Protein AF-A0A453IK29-F1 (afdb_monomer_lite)

Structure (mmCIF, N/CA/C/O backbone):
data_AF-A0A453IK29-F1
#
_entry.id   AF-A0A453IK29-F1
#
loop_
_atom_site.group_PDB
_atom_site.id
_atom_site.type_symbol
_atom_site.label_atom_id
_atom_site.label_alt_id
_atom_site.label_comp_id
_atom_site.label_asym_id
_atom_site.label_entity_id
_atom_site.label_seq_id
_atom_site.pdbx_PDB_ins_code
_atom_site.Cartn_x
_atom_site.Cartn_y
_atom_site.Cartn_z
_atom_site.occupancy
_atom_site.B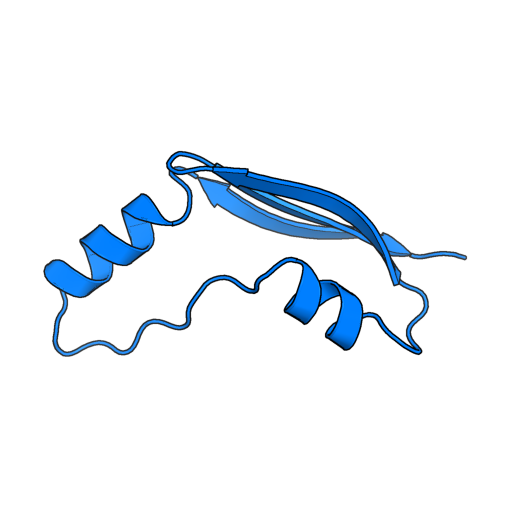_iso_or_equiv
_atom_site.auth_seq_id
_atom_site.auth_comp_id
_atom_site.auth_asym_id
_atom_site.auth_atom_id
_atom_site.pdbx_PDB_model_num
ATOM 1 N N . ALA A 1 1 ? -1.184 6.597 15.293 1.00 94.31 1 ALA A N 1
ATOM 2 C CA . ALA A 1 1 ? -0.217 5.582 14.805 1.00 94.31 1 ALA A CA 1
ATOM 3 C C . ALA A 1 1 ? -0.093 5.680 13.285 1.00 94.31 1 ALA A C 1
ATOM 5 O O . ALA A 1 1 ? -0.976 6.268 12.670 1.00 94.31 1 ALA A O 1
ATOM 6 N N . ARG A 1 2 ? 0.978 5.147 12.682 1.00 96.38 2 ARG A N 1
ATOM 7 C CA . ARG A 1 2 ? 1.155 5.121 11.220 1.00 96.38 2 ARG A CA 1
ATOM 8 C C . ARG A 1 2 ? 1.697 3.773 10.755 1.00 96.38 2 ARG A C 1
ATOM 10 O O . ARG A 1 2 ? 2.485 3.169 11.478 1.00 96.38 2 ARG A O 1
ATOM 17 N N . VAL A 1 3 ? 1.317 3.365 9.551 1.00 97.31 3 VAL A N 1
ATOM 18 C CA . VAL A 1 3 ? 1.914 2.253 8.807 1.00 97.31 3 VAL A CA 1
ATOM 19 C C . VAL A 1 3 ? 2.579 2.841 7.572 1.00 97.31 3 VAL A C 1
ATOM 21 O O . VAL A 1 3 ? 1.959 3.628 6.859 1.00 97.31 3 VAL A O 1
ATOM 24 N N . VAL A 1 4 ? 3.841 2.486 7.344 1.00 97.69 4 VAL A N 1
ATOM 25 C CA . VAL A 1 4 ? 4.611 2.922 6.177 1.00 97.69 4 VAL A CA 1
ATOM 26 C C . VAL A 1 4 ? 5.148 1.684 5.480 1.00 97.69 4 VAL A C 1
ATOM 28 O O . VAL A 1 4 ? 5.844 0.883 6.101 1.00 97.69 4 VAL A O 1
ATOM 31 N N . ILE A 1 5 ? 4.820 1.538 4.200 1.00 96.44 5 ILE A N 1
ATOM 32 C CA . ILE A 1 5 ? 5.407 0.539 3.310 1.00 96.44 5 ILE A CA 1
ATOM 33 C C . ILE A 1 5 ? 6.250 1.312 2.307 1.00 96.44 5 ILE A C 1
ATOM 35 O O . ILE A 1 5 ? 5.729 2.176 1.606 1.00 96.44 5 ILE A O 1
ATOM 39 N N . PHE A 1 6 ? 7.544 1.024 2.270 1.00 95.88 6 PHE A N 1
ATOM 40 C CA . PHE A 1 6 ? 8.503 1.745 1.448 1.00 95.88 6 PHE A CA 1
ATOM 41 C C . PHE A 1 6 ? 9.438 0.761 0.757 1.00 95.88 6 PHE A C 1
ATOM 43 O O . PHE A 1 6 ? 9.936 -0.169 1.394 1.00 95.88 6 PHE A O 1
ATOM 50 N N . LEU A 1 7 ? 9.684 1.002 -0.526 1.00 94.56 7 LEU A N 1
ATOM 51 C CA . LEU A 1 7 ? 10.749 0.355 -1.272 1.00 94.56 7 LEU A CA 1
ATOM 52 C C . LEU A 1 7 ? 11.429 1.387 -2.169 1.00 94.56 7 LEU A C 1
ATOM 54 O O . LEU A 1 7 ? 10.803 1.986 -3.053 1.00 94.56 7 LEU A O 1
ATOM 58 N N . ASP A 1 8 ? 12.721 1.581 -1.931 1.00 89.94 8 ASP A N 1
ATOM 59 C CA . ASP A 1 8 ? 13.565 2.378 -2.799 1.00 89.94 8 ASP A CA 1
ATOM 60 C C . ASP A 1 8 ? 13.709 1.680 -4.158 1.00 89.94 8 ASP A C 1
ATOM 62 O O . ASP A 1 8 ? 13.722 0.455 -4.262 1.00 89.94 8 ASP A O 1
ATOM 66 N N . GLN A 1 9 ? 13.748 2.461 -5.237 1.00 92.31 9 GLN A N 1
ATOM 67 C CA . GLN A 1 9 ? 13.737 1.947 -6.615 1.00 92.31 9 GLN A CA 1
ATOM 68 C C . GLN A 1 9 ? 12.441 1.218 -7.024 1.00 92.31 9 GLN A C 1
ATOM 70 O O . GLN A 1 9 ? 12.404 0.584 -8.078 1.00 92.31 9 GLN A O 1
ATOM 75 N N . GLY A 1 10 ? 11.376 1.335 -6.221 1.00 92.25 10 GLY A N 1
ATOM 76 C CA . GLY A 1 10 ? 10.013 0.948 -6.581 1.00 92.25 10 GLY A CA 1
ATOM 77 C C . GLY A 1 10 ? 9.872 -0.493 -7.070 1.00 92.25 10 GLY A C 1
ATOM 78 O O . GLY A 1 10 ? 10.573 -1.405 -6.639 1.00 92.25 10 GLY A O 1
ATOM 79 N N . ARG A 1 11 ? 8.937 -0.725 -7.996 1.00 92.62 11 ARG A N 1
ATOM 80 C CA . ARG A 1 11 ? 8.696 -2.070 -8.553 1.00 92.62 11 ARG A CA 1
ATOM 81 C C . ARG A 1 11 ? 9.805 -2.553 -9.489 1.00 92.62 11 ARG A C 1
ATOM 83 O O . ARG A 1 11 ? 9.881 -3.751 -9.774 1.00 92.62 11 ARG A O 1
ATOM 90 N N . GLN A 1 12 ? 10.662 -1.655 -9.977 1.00 90.19 12 GLN A N 1
ATOM 91 C CA . GLN A 1 12 ? 11.749 -2.025 -10.879 1.00 90.19 12 GLN A CA 1
ATOM 92 C C . GLN A 1 12 ? 12.754 -2.960 -10.192 1.00 90.19 12 GLN A C 1
ATOM 94 O O . GLN A 1 12 ? 13.184 -3.940 -10.808 1.00 90.19 12 GLN A O 1
ATOM 99 N N . SER A 1 13 ? 13.075 -2.712 -8.918 1.00 89.88 13 SER A N 1
ATOM 100 C CA . SER A 1 13 ? 13.990 -3.565 -8.151 1.00 89.8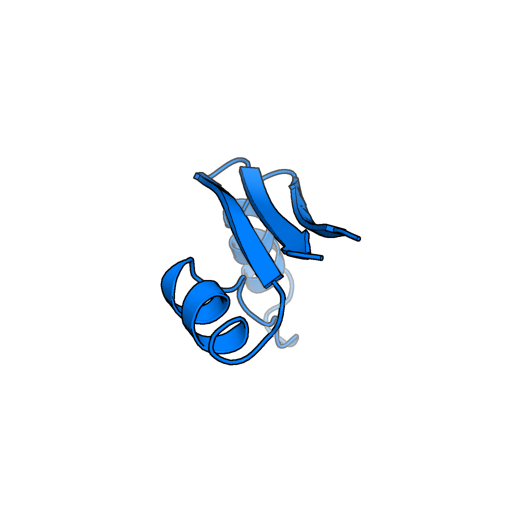8 13 SER A CA 1
ATOM 101 C C . SER A 1 13 ? 13.424 -4.974 -7.942 1.00 89.88 13 SER A C 1
ATOM 103 O O . SER A 1 13 ? 14.135 -5.953 -8.162 1.00 89.88 13 SER A O 1
ATOM 105 N N . LEU A 1 14 ? 12.123 -5.120 -7.655 1.00 89.31 14 LEU A N 1
ATOM 106 C CA . LEU A 1 14 ? 11.463 -6.438 -7.598 1.00 89.31 14 LEU A CA 1
ATOM 107 C C . LEU A 1 14 ? 11.553 -7.193 -8.926 1.00 89.31 14 LEU A C 1
ATOM 109 O O . LEU A 1 14 ? 11.839 -8.393 -8.946 1.00 89.31 14 LEU A O 1
ATOM 113 N N . ALA A 1 15 ? 11.305 -6.507 -10.043 1.00 89.38 15 ALA A N 1
ATOM 114 C CA . ALA A 1 15 ? 11.395 -7.118 -11.365 1.00 89.38 15 ALA A CA 1
ATOM 115 C C . ALA A 1 15 ? 12.832 -7.556 -11.701 1.00 89.38 15 ALA A C 1
ATOM 117 O O . ALA A 1 15 ? 13.029 -8.558 -12.392 1.00 89.38 15 ALA A O 1
ATOM 118 N N . GLN A 1 16 ? 13.843 -6.829 -11.220 1.00 91.25 16 GLN A N 1
ATOM 119 C CA . GLN A 1 16 ? 15.243 -7.235 -11.327 1.00 91.25 16 GLN A CA 1
ATOM 120 C C . GLN A 1 16 ? 15.543 -8.458 -10.451 1.00 91.25 16 GLN A C 1
ATOM 122 O O . GLN A 1 16 ? 16.003 -9.466 -10.984 1.00 91.25 16 GLN A O 1
ATOM 127 N N . HIS A 1 17 ? 15.192 -8.430 -9.163 1.00 90.12 17 HIS A N 1
ATOM 128 C CA . HIS A 1 17 ? 15.437 -9.550 -8.250 1.00 90.12 17 HIS A CA 1
ATOM 129 C C . HIS A 1 17 ? 14.783 -10.855 -8.711 1.00 90.12 17 HIS A C 1
ATOM 131 O O . HIS A 1 17 ? 15.410 -11.910 -8.621 1.00 90.12 17 HIS A O 1
ATOM 137 N N . ARG A 1 18 ? 13.568 -10.790 -9.273 1.00 92.19 18 ARG A N 1
ATOM 138 C CA . ARG A 1 18 ? 12.882 -11.960 -9.841 1.00 92.19 18 ARG A CA 1
ATOM 139 C C . ARG A 1 18 ? 13.608 -12.536 -11.060 1.00 92.19 18 ARG A C 1
ATOM 141 O O . ARG A 1 18 ? 13.610 -13.747 -11.243 1.00 92.19 18 ARG A O 1
ATOM 148 N N . ARG A 1 19 ? 14.223 -11.689 -11.894 1.00 92.94 19 ARG A N 1
ATOM 149 C CA . ARG A 1 19 ? 15.034 -12.150 -13.035 1.00 92.94 19 ARG A CA 1
ATOM 150 C C . ARG A 1 19 ? 16.342 -12.792 -12.582 1.00 92.94 19 ARG A C 1
ATOM 152 O O . ARG A 1 19 ? 16.763 -13.773 -13.180 1.00 92.94 19 ARG A O 1
ATOM 159 N N . GLU A 1 20 ? 16.971 -12.236 -11.551 1.00 95.38 20 GLU A N 1
ATOM 160 C CA . GLU A 1 20 ? 18.247 -12.725 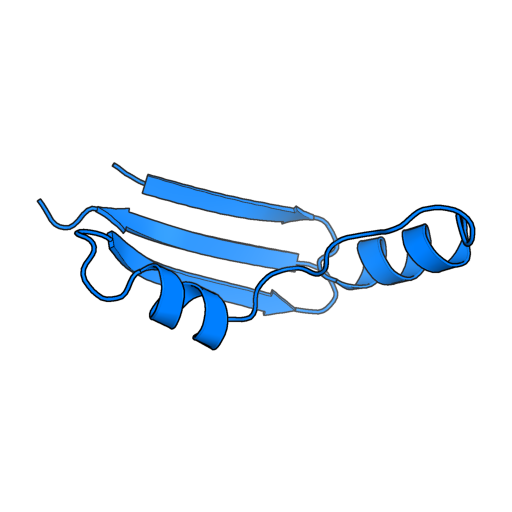-11.015 1.00 95.38 20 GLU A CA 1
ATOM 161 C C . GLU A 1 20 ? 18.091 -13.996 -10.168 1.00 95.38 20 GLU A C 1
ATOM 163 O O . GLU A 1 20 ? 19.030 -14.780 -10.072 1.00 95.38 20 GLU A O 1
ATOM 168 N N . ASN A 1 21 ? 16.911 -14.222 -9.581 1.00 94.31 21 ASN A N 1
ATOM 169 C CA . ASN A 1 21 ? 16.642 -15.343 -8.679 1.00 94.31 21 ASN A CA 1
ATOM 170 C C . ASN A 1 21 ? 15.352 -16.084 -9.087 1.00 94.31 21 ASN A C 1
ATOM 172 O O . ASN A 1 21 ? 14.349 -16.002 -8.374 1.00 94.31 21 ASN A O 1
ATOM 176 N N . PRO A 1 22 ? 15.343 -16.798 -10.228 1.00 91.50 22 PRO A N 1
ATOM 177 C CA . PRO A 1 22 ? 14.129 -17.419 -10.767 1.00 91.50 22 PRO A CA 1
ATOM 178 C C . PRO A 1 22 ? 13.542 -18.519 -9.870 1.00 91.50 22 PRO A C 1
ATOM 180 O O . PRO A 1 22 ? 12.345 -18.789 -9.945 1.00 91.50 22 PRO A O 1
ATOM 183 N N . ASP A 1 23 ? 14.355 -19.121 -9.000 1.00 96.06 23 ASP A N 1
ATOM 184 C CA . ASP A 1 23 ? 13.924 -20.181 -8.081 1.00 96.06 23 ASP A CA 1
ATOM 185 C C . ASP A 1 23 ? 13.242 -19.642 -6.809 1.00 96.06 23 ASP A C 1
ATOM 187 O O . ASP A 1 23 ? 12.700 -20.413 -6.014 1.00 96.06 23 ASP A O 1
ATOM 191 N N . LEU A 1 24 ? 13.262 -18.321 -6.590 1.00 92.69 24 LEU A N 1
ATOM 192 C CA . LEU A 1 24 ? 12.668 -17.680 -5.419 1.00 92.69 24 LEU A CA 1
ATOM 193 C C . LEU A 1 24 ? 11.295 -17.080 -5.746 1.00 92.69 24 LEU A C 1
ATOM 195 O O . LEU A 1 24 ? 11.095 -16.400 -6.754 1.00 92.69 24 LEU A O 1
ATOM 199 N N . LEU A 1 25 ? 10.337 -17.283 -4.841 1.00 86.00 25 LEU A N 1
ATOM 200 C CA . LEU A 1 25 ? 9.023 -16.650 -4.917 1.00 86.00 25 LEU A CA 1
ATOM 201 C C . LEU A 1 25 ? 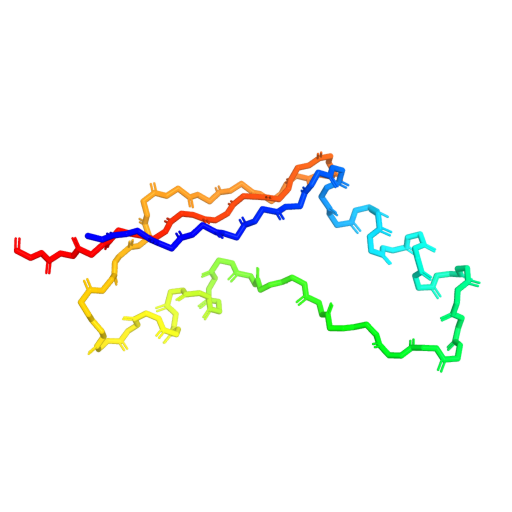9.065 -15.277 -4.241 1.00 86.00 25 LEU A C 1
ATOM 203 O O . LEU A 1 25 ? 9.284 -15.171 -3.037 1.00 86.00 25 LEU A O 1
ATOM 207 N N . PHE A 1 26 ? 8.796 -14.230 -5.018 1.00 85.19 26 PHE A N 1
ATOM 208 C CA . PHE A 1 26 ? 8.682 -12.859 -4.522 1.00 85.19 26 PHE A CA 1
ATOM 209 C C . PHE A 1 26 ? 7.218 -12.429 -4.501 1.00 85.19 26 PHE A C 1
ATOM 211 O O . PHE A 1 26 ? 6.567 -12.420 -5.554 1.00 85.19 26 PHE A O 1
ATOM 218 N N . ALA A 1 27 ? 6.723 -12.042 -3.323 1.00 85.44 27 ALA A N 1
ATOM 219 C CA . ALA A 1 27 ? 5.444 -11.353 -3.193 1.00 85.44 27 ALA A CA 1
ATOM 220 C C . ALA A 1 27 ? 5.507 -9.996 -3.911 1.00 85.44 27 ALA A C 1
ATOM 222 O O . ALA A 1 27 ? 6.541 -9.329 -3.895 1.00 85.44 27 ALA A O 1
ATOM 223 N N . ASP A 1 28 ? 4.413 -9.606 -4.562 1.00 88.75 28 ASP A N 1
ATOM 224 C CA . ASP A 1 28 ? 4.325 -8.301 -5.217 1.00 88.75 28 ASP A CA 1
ATOM 225 C C . ASP A 1 28 ? 3.996 -7.193 -4.205 1.00 88.75 28 ASP A C 1
ATOM 227 O O . ASP A 1 28 ? 3.430 -7.454 -3.139 1.00 88.75 28 ASP A O 1
ATOM 231 N N . LEU A 1 29 ? 4.324 -5.948 -4.550 1.00 93.38 29 LEU A N 1
ATOM 232 C CA . LEU A 1 29 ? 3.912 -4.794 -3.757 1.00 93.38 29 LEU A CA 1
ATOM 233 C C . LEU A 1 29 ? 2.398 -4.587 -3.896 1.00 93.38 29 LEU A C 1
ATOM 235 O O . LEU A 1 29 ? 1.867 -4.667 -5.013 1.00 93.38 29 LEU A O 1
ATOM 239 N N . PRO A 1 30 ? 1.681 -4.305 -2.795 1.00 95.75 30 PRO A N 1
ATOM 240 C CA . PRO A 1 30 ? 0.237 -4.173 -2.848 1.00 95.75 30 PRO A CA 1
ATOM 241 C C . PRO A 1 30 ? -0.160 -2.983 -3.726 1.00 95.75 30 PRO A C 1
ATOM 243 O O . PRO A 1 30 ? 0.524 -1.967 -3.792 1.00 95.75 30 PRO A O 1
ATOM 246 N N . SER A 1 31 ? -1.270 -3.113 -4.447 1.00 96.25 31 SER A N 1
ATOM 247 C CA . SER A 1 31 ? -1.827 -1.969 -5.169 1.00 96.25 31 SER A CA 1
ATOM 248 C C . SER A 1 31 ? -2.532 -1.028 -4.195 1.00 96.25 31 SER A C 1
ATOM 250 O O . SER A 1 31 ? -2.957 -1.449 -3.114 1.00 96.25 31 SER A O 1
ATOM 252 N N . ARG A 1 32 ? -2.767 0.215 -4.627 1.00 97.00 32 ARG A N 1
ATOM 253 C CA . ARG A 1 32 ? -3.624 1.165 -3.911 1.00 97.00 32 ARG A CA 1
ATOM 254 C C . ARG A 1 32 ? -4.959 0.534 -3.495 1.00 97.00 32 ARG A C 1
ATOM 256 O O . ARG A 1 32 ? -5.304 0.534 -2.320 1.00 97.00 32 ARG A O 1
ATOM 263 N N . SER A 1 33 ? -5.655 -0.086 -4.449 1.00 97.56 33 SER A N 1
ATOM 264 C CA . SER A 1 33 ? -6.957 -0.724 -4.209 1.00 97.56 33 SER A CA 1
ATOM 265 C C . SER A 1 33 ? -6.881 -1.886 -3.211 1.00 97.56 33 SER A C 1
ATOM 267 O O . SER A 1 33 ? -7.793 -2.094 -2.414 1.00 97.56 33 SER A O 1
ATOM 269 N N . SER A 1 34 ? -5.776 -2.639 -3.217 1.00 97.19 34 SER A N 1
ATOM 270 C CA . SER A 1 34 ? -5.543 -3.731 -2.268 1.00 97.19 34 SER A CA 1
ATOM 271 C C . SER A 1 34 ? -5.333 -3.201 -0.851 1.00 97.19 34 SER A C 1
ATOM 273 O O . SER A 1 34 ? -5.837 -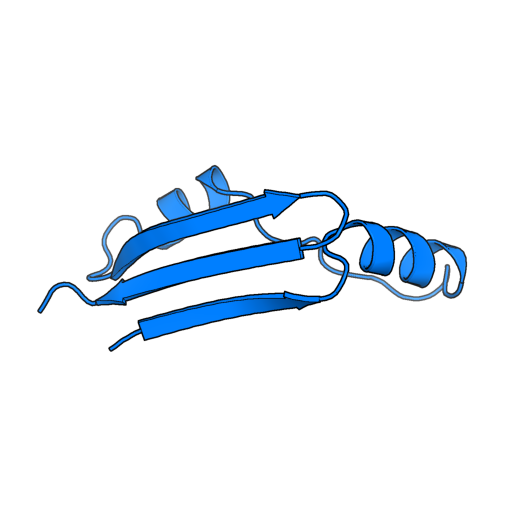3.803 0.094 1.00 97.19 34 SER A O 1
ATOM 275 N N . LEU A 1 35 ? -4.623 -2.078 -0.707 1.00 97.19 35 LEU A N 1
ATOM 276 C CA . LEU A 1 35 ? -4.422 -1.405 0.577 1.00 97.19 35 LEU A CA 1
ATOM 277 C C . LEU A 1 35 ? -5.719 -0.800 1.109 1.00 97.19 35 LEU A C 1
ATOM 279 O O . LEU A 1 35 ? -6.040 -1.015 2.272 1.00 97.19 35 LEU A O 1
ATOM 283 N N . GLU A 1 36 ? -6.482 -0.103 0.265 1.00 97.00 36 GLU A N 1
ATOM 284 C CA . GLU A 1 36 ? -7.791 0.458 0.630 1.00 97.00 36 GLU A CA 1
ATOM 285 C C . GLU A 1 36 ? -8.738 -0.646 1.106 1.00 97.00 36 GLU A C 1
ATOM 287 O O . GLU A 1 36 ? -9.326 -0.539 2.177 1.00 97.00 36 GLU A O 1
ATOM 292 N N . LYS A 1 37 ? -8.806 -1.762 0.374 1.00 97.69 37 LYS A N 1
ATOM 293 C CA . LYS A 1 37 ? -9.613 -2.921 0.768 1.00 97.69 37 LYS A CA 1
ATOM 294 C C . LYS A 1 37 ? -9.144 -3.560 2.078 1.00 97.69 37 LYS A C 1
ATOM 296 O O . LYS A 1 37 ? -9.970 -4.039 2.843 1.00 97.69 37 LYS A O 1
ATOM 301 N N . ALA A 1 38 ? -7.837 -3.614 2.328 1.00 95.38 38 ALA A N 1
ATOM 302 C CA . ALA A 1 38 ? -7.300 -4.155 3.578 1.00 95.38 38 ALA A CA 1
ATOM 303 C C . ALA A 1 38 ? -7.537 -3.217 4.773 1.00 95.38 38 ALA A C 1
ATOM 305 O O . ALA A 1 38 ? -7.629 -3.678 5.909 1.00 95.38 38 ALA A O 1
ATOM 306 N N . ALA A 1 39 ? -7.611 -1.911 4.516 1.00 96.06 39 ALA A N 1
ATOM 307 C CA . ALA A 1 39 ? -7.908 -0.897 5.515 1.00 96.06 39 ALA A CA 1
ATOM 308 C C . ALA A 1 39 ? -9.415 -0.753 5.789 1.00 96.06 39 ALA A C 1
ATOM 310 O O . ALA A 1 39 ? -9.781 -0.220 6.837 1.00 96.06 39 ALA A O 1
ATOM 311 N N . ASP A 1 40 ? -10.274 -1.243 4.892 1.00 96.50 40 ASP A N 1
ATOM 312 C CA . ASP A 1 40 ? -11.727 -1.222 5.052 1.00 96.50 40 ASP A CA 1
ATOM 313 C C . ASP A 1 40 ? -12.164 -1.914 6.356 1.00 96.50 40 ASP A C 1
ATOM 315 O O . ASP A 1 40 ? -11.697 -2.999 6.708 1.00 96.50 40 ASP A O 1
ATOM 319 N N . GLY A 1 41 ? -13.026 -1.246 7.124 1.00 92.69 41 GLY A N 1
ATOM 320 C CA . GLY A 1 41 ? -13.444 -1.686 8.461 1.00 92.69 41 GLY A CA 1
ATOM 321 C C . GLY A 1 41 ? -12.383 -1.559 9.568 1.00 92.69 41 GLY A C 1
ATOM 322 O O . GLY A 1 41 ? -12.665 -1.892 10.721 1.00 92.69 41 GLY A O 1
ATOM 323 N N . SER A 1 42 ? -11.179 -1.066 9.261 1.00 95.25 42 SER A N 1
ATOM 324 C CA . SER A 1 42 ? -10.158 -0.723 10.257 1.00 95.25 42 SER A CA 1
ATOM 325 C C . SER A 1 42 ? -10.250 0.753 10.677 1.00 95.25 42 SER A C 1
ATOM 327 O O . SER A 1 42 ? -11.050 1.524 10.158 1.00 95.25 42 SER A O 1
ATOM 329 N N . LYS A 1 43 ? -9.406 1.170 11.629 1.00 96.88 43 LYS A N 1
ATOM 330 C CA . LYS A 1 43 ? -9.216 2.588 11.985 1.00 96.88 43 LYS A CA 1
ATOM 331 C C . LYS A 1 43 ? -8.064 3.235 11.215 1.00 96.88 43 LYS A C 1
ATOM 333 O O . LYS A 1 43 ? -7.481 4.194 11.701 1.00 96.88 43 LYS A O 1
ATOM 338 N N . PHE A 1 44 ? -7.654 2.682 10.082 1.00 97.81 44 PHE A N 1
ATOM 339 C CA . PHE A 1 44 ? -6.595 3.251 9.260 1.00 97.81 44 PHE A CA 1
ATOM 340 C C . PHE A 1 44 ? -7.164 3.770 7.950 1.00 97.81 44 PHE A C 1
ATOM 342 O O . PHE A 1 44 ? -7.983 3.114 7.320 1.00 97.81 44 PHE A O 1
ATOM 349 N N . GLU A 1 45 ? -6.669 4.923 7.521 1.00 97.12 45 GLU A N 1
ATOM 350 C CA . GLU A 1 45 ? -6.968 5.491 6.211 1.00 97.12 45 GLU A CA 1
ATOM 351 C C . GLU A 1 45 ? -5.675 5.772 5.464 1.00 97.12 45 GLU A C 1
ATOM 353 O O . GLU A 1 45 ? -4.639 6.079 6.061 1.00 97.12 45 GLU A O 1
ATOM 358 N N . MET A 1 46 ? -5.731 5.665 4.142 1.00 97.38 46 MET A N 1
ATOM 359 C CA . MET A 1 46 ? -4.583 5.943 3.298 1.00 97.38 46 MET A CA 1
ATOM 360 C C . MET A 1 46 ? -4.368 7.449 3.169 1.00 97.38 46 MET A C 1
ATOM 362 O O . MET A 1 46 ? -5.227 8.170 2.668 1.00 97.38 46 MET A O 1
ATOM 366 N N . ALA A 1 47 ? -3.200 7.904 3.607 1.00 97.56 47 ALA A N 1
ATOM 367 C CA . ALA A 1 47 ? -2.807 9.306 3.577 1.00 97.56 47 ALA A CA 1
ATOM 368 C C . ALA A 1 47 ? -1.950 9.639 2.351 1.00 97.56 47 ALA A C 1
ATOM 370 O O . ALA A 1 47 ? -2.082 10.720 1.786 1.00 97.56 47 ALA A O 1
ATOM 371 N N . GLU A 1 48 ? -1.091 8.712 1.925 1.00 97.88 48 GLU A N 1
ATOM 372 C CA . GLU A 1 48 ? -0.197 8.907 0.783 1.00 97.88 48 GLU A CA 1
ATOM 373 C C . GLU A 1 48 ? 0.026 7.586 0.048 1.00 97.88 48 GLU A C 1
ATOM 375 O O . GLU A 1 48 ? 0.131 6.525 0.670 1.00 97.88 48 GLU A O 1
ATOM 380 N N . PHE A 1 49 ? 0.084 7.654 -1.281 1.00 98.19 49 PHE A N 1
ATOM 381 C CA . PHE A 1 49 ? 0.392 6.514 -2.135 1.00 98.19 49 PHE A CA 1
ATOM 382 C C . PHE A 1 49 ? 1.157 6.978 -3.377 1.00 98.19 49 PHE A C 1
ATOM 384 O O . PHE A 1 49 ? 0.635 7.768 -4.165 1.00 98.19 49 PHE A O 1
ATOM 391 N N . VAL A 1 50 ? 2.365 6.450 -3.551 1.00 97.88 50 VAL A N 1
ATOM 392 C CA . VAL A 1 50 ? 3.244 6.636 -4.706 1.00 97.88 50 VAL A CA 1
ATOM 393 C C . VAL A 1 50 ? 3.657 5.253 -5.197 1.00 97.88 50 VAL A C 1
ATOM 395 O O . VAL A 1 50 ? 4.153 4.436 -4.423 1.00 97.88 50 VAL A O 1
ATOM 398 N N . ASP A 1 51 ? 3.447 4.995 -6.482 1.00 96.06 51 ASP A N 1
ATOM 399 C CA . ASP A 1 51 ? 3.836 3.751 -7.148 1.00 96.06 51 ASP A CA 1
ATOM 400 C C . ASP A 1 51 ? 4.452 4.103 -8.502 1.00 96.06 51 ASP A C 1
ATOM 402 O O . ASP A 1 51 ? 3.818 4.035 -9.555 1.00 96.06 51 ASP A O 1
ATOM 406 N N . GLU A 1 52 ? 5.681 4.600 -8.433 1.00 94.25 52 GLU A N 1
ATOM 407 C CA . GLU A 1 52 ? 6.500 4.974 -9.576 1.00 94.25 52 GLU A CA 1
ATOM 408 C C . GLU A 1 52 ? 7.602 3.934 -9.796 1.00 94.25 52 GLU A C 1
ATOM 410 O O . GLU A 1 52 ? 7.973 3.170 -8.899 1.00 94.25 52 GLU A O 1
ATOM 415 N N . SER A 1 53 ? 8.192 3.933 -10.994 1.00 87.25 53 SER A N 1
ATOM 416 C CA . SER A 1 53 ? 9.255 2.986 -11.348 1.00 87.25 53 SER A CA 1
ATOM 417 C C . SER A 1 53 ? 10.416 2.990 -10.354 1.00 87.25 53 SER A C 1
ATOM 419 O O . SER A 1 53 ? 10.970 1.930 -10.094 1.00 87.25 53 SER A O 1
ATOM 421 N N . SER A 1 54 ? 10.762 4.155 -9.793 1.00 91.31 54 SER A N 1
ATOM 422 C CA . SER A 1 54 ? 11.896 4.357 -8.883 1.00 91.31 54 SER A CA 1
ATOM 423 C C . SER A 1 54 ? 11.511 4.540 -7.412 1.00 91.31 54 SER A C 1
ATOM 425 O O . SER A 1 54 ? 12.394 4.755 -6.580 1.00 91.31 54 SER A O 1
ATOM 427 N N . LEU A 1 55 ? 10.224 4.487 -7.069 1.00 94.81 55 LEU A N 1
ATOM 428 C CA . LEU A 1 55 ? 9.766 4.675 -5.696 1.00 94.81 55 LEU A CA 1
ATOM 429 C C . LEU A 1 55 ? 8.409 4.017 -5.481 1.00 94.81 55 LEU A C 1
ATOM 431 O O . LEU A 1 55 ? 7.440 4.335 -6.166 1.00 94.81 55 LEU A O 1
ATOM 435 N N . TYR A 1 56 ? 8.334 3.177 -4.455 1.00 97.44 56 TYR A N 1
ATOM 436 C CA . TYR A 1 56 ? 7.066 2.748 -3.893 1.00 97.44 56 TYR A CA 1
ATOM 437 C C . TYR A 1 56 ? 6.943 3.273 -2.462 1.00 97.44 56 TYR A C 1
ATOM 439 O O . TYR A 1 56 ? 7.800 3.000 -1.618 1.00 97.44 56 TYR A O 1
ATOM 447 N N . LEU A 1 57 ? 5.868 4.007 -2.183 1.00 98.00 57 LEU A N 1
ATOM 448 C CA . LEU A 1 57 ? 5.528 4.510 -0.859 1.00 98.00 57 LEU A CA 1
ATOM 449 C C . LEU A 1 57 ? 4.022 4.383 -0.635 1.00 98.00 57 LEU A C 1
ATOM 451 O O . LEU A 1 57 ? 3.226 4.925 -1.391 1.00 98.00 57 LEU A O 1
ATOM 455 N N . ALA A 1 58 ? 3.629 3.733 0.453 1.00 98.38 58 ALA A N 1
ATOM 456 C CA . ALA A 1 58 ? 2.267 3.781 0.958 1.00 98.38 58 ALA A CA 1
ATOM 457 C C . ALA A 1 58 ? 2.279 4.171 2.434 1.00 98.38 58 ALA A C 1
ATOM 459 O O . ALA A 1 58 ? 2.969 3.546 3.245 1.00 98.38 58 ALA A O 1
ATOM 460 N N . VAL A 1 59 ? 1.493 5.185 2.786 1.00 98.44 59 VAL A N 1
ATOM 461 C CA . VAL A 1 59 ? 1.333 5.663 4.159 1.00 98.44 59 VAL A CA 1
ATOM 462 C C . VAL A 1 59 ? -0.130 5.554 4.550 1.00 98.44 59 VAL A C 1
ATOM 464 O O . VAL A 1 59 ? -0.997 6.160 3.920 1.00 98.44 59 VAL A O 1
ATOM 467 N N . LEU A 1 60 ? -0.399 4.813 5.623 1.00 98.31 60 LEU A N 1
ATOM 468 C CA . LEU A 1 60 ? -1.710 4.760 6.257 1.00 98.31 60 LEU A CA 1
ATOM 469 C C . LEU A 1 60 ? -1.619 5.354 7.660 1.00 98.31 60 LEU A C 1
ATOM 471 O O . LEU A 1 60 ? -0.702 5.048 8.430 1.00 98.31 60 LEU A O 1
ATOM 475 N N . LEU A 1 61 ? -2.584 6.196 8.006 1.00 98.25 61 LEU A N 1
ATOM 476 C CA . LEU A 1 61 ? -2.663 6.863 9.297 1.00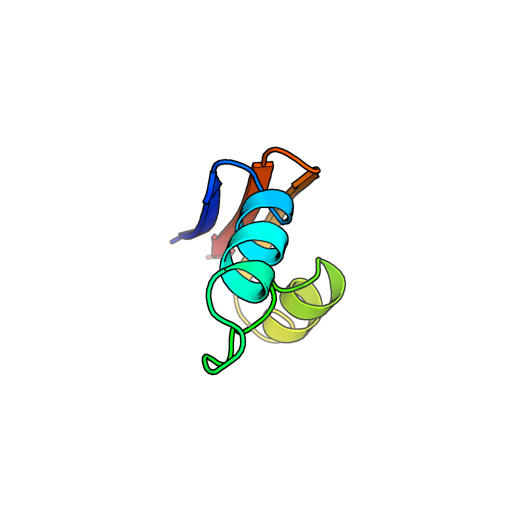 98.25 61 LEU A CA 1
ATOM 477 C C . LEU A 1 61 ? -3.846 6.327 10.086 1.00 98.25 61 LEU A C 1
ATOM 479 O O . LEU A 1 61 ? -4.930 6.117 9.550 1.00 98.25 61 LEU A O 1
ATOM 483 N N . PHE A 1 62 ? -3.612 6.103 11.374 1.00 97.38 62 PHE A N 1
ATOM 484 C CA . PHE A 1 62 ? -4.670 5.742 12.302 1.00 97.38 62 PHE A CA 1
ATOM 485 C C . PHE A 1 62 ? -5.567 6.953 12.570 1.00 97.38 62 PHE A C 1
ATOM 487 O O . PHE A 1 62 ? -5.064 7.988 13.009 1.00 97.38 62 PHE A O 1
ATOM 494 N N . GLN A 1 63 ? -6.867 6.776 12.373 1.00 95.62 63 GLN A N 1
ATOM 495 C CA . GLN A 1 63 ? -7.931 7.712 12.704 1.00 95.62 63 GLN A CA 1
ATOM 496 C C . GLN A 1 63 ? -8.403 7.419 14.133 1.00 95.62 63 GLN A C 1
ATOM 498 O O . GLN A 1 63 ? -9.084 6.422 14.400 1.00 95.62 63 GLN A O 1
ATOM 503 N N . GLY A 1 64 ? -7.942 8.247 15.067 1.00 82.38 64 GLY A N 1
ATOM 504 C CA . GLY A 1 64 ? -8.148 8.105 16.507 1.00 82.38 64 GLY A CA 1
ATOM 505 C C . GLY A 1 64 ? -8.753 9.342 17.123 1.00 82.38 64 GLY A C 1
ATOM 506 O O . GLY A 1 64 ? -8.376 10.443 16.668 1.00 82.38 64 GLY A O 1
#

Radius of gyration: 13.52 Å; chains: 1; bounding box: 32×30×30 Å

pLDDT: mean 94.28, std 3.79, range [82.38, 98.44]

Sequence (64 aa):
ARVVIFLDQGRQSLAQHRRENPDLLFADLPSRSSLEKAADGSKFEMAEFVDESSLYLAVLLFQG

Foldseek 3Di:
DKDKDKDFQACLVVVVVCVVCVVDDDDHDDDPVRVCVVCPPHQKDWDDADHDRGIGITMIDGND

Organism: Aegilops tauschii subsp. strangulata (NCBI:txid200361)

Secondary structure (DSSP, 8-state):
-EEEEEEETHHHHHHHHHHH-TTS--PPPPPHHHHHHHHTTSSEEEEEEEEETTEEEEEEEE--